Protein AF-A0A3S1BVW3-F1 (afdb_monomer)

Foldseek 3Di:
DDDDDDDDDDDDDPPDPPLPDDPDLDQDPDDDDDPCPVVPPDDDDPVCVVVVVVVVVVVCVVCVVVVLQVLLVSLLSSCVSNPVLVLVVPDPVCSVVSLVVCCVPQVPDPSSVVNSVVSVVCSVVVND

Radius of gyration: 23.51 Å; Cα contacts (8 Å, |Δi|>4): 58; chains: 1; bounding box: 46×28×93 Å

Secondary structure (DSSP, 8-state):
-------------------SS-S-SS-PPP------HHHHSSPPPGGGHHHHHHHHHHHHHHTHHHHHHHHHHHHHHHHHHTTTT-GGGS-HHHHHHHHHHHHHHH-SSHHHHHHHHHHHHHHHTT--

Sequence (128 aa):
RESRDRKKKAAGSQSSPARKGGSTRLPKFPVVNLETRDLATKQLFYSDVPALRHELKTKYSSSAKTKVAEDYERTQQDFYRMELDKLDQVHPINRKHMTSAYFAYLQNTPGSKKAINECVRGLRSGKA

pLDDT: mean 76.03, std 17.38, range [34.34, 93.5]

Mean predicted aligned error: 12.95 Å

Organism: Elysia chlorotica (NCBI:txid188477)

Solvent-accessible surface area (backbone atoms only — not comparable to full-atom values): 8091 Å² total; per-residue (Å²): 140,82,85,85,82,80,81,81,78,82,76,80,84,76,81,67,76,81,73,93,64,73,100,55,64,64,77,77,77,83,80,82,80,77,85,52,71,84,61,72,79,52,90,82,54,81,85,47,50,66,59,53,54,50,52,50,53,50,58,54,59,72,46,42,65,58,52,32,51,51,37,18,54,52,41,46,52,44,40,57,58,57,50,64,77,53,49,83,79,43,59,76,84,52,40,62,58,51,55,52,48,50,54,71,73,52,44,84,44,75,20,17,38,52,30,52,54,53,53,57,49,28,60,78,66,75,60,120

Structure (mmCIF, N/CA/C/O backbone):
data_AF-A0A3S1BVW3-F1
#
_entry.id   AF-A0A3S1BVW3-F1
#
loop_
_atom_site.group_PDB
_atom_site.id
_atom_site.type_symbol
_atom_site.label_atom_id
_atom_site.label_alt_id
_atom_site.label_comp_id
_atom_site.label_asym_id
_atom_site.label_entity_id
_atom_site.label_seq_id
_atom_site.pdbx_PDB_ins_code
_atom_site.Cartn_x
_atom_site.Cartn_y
_atom_site.Cartn_z
_atom_site.occupancy
_atom_site.B_iso_or_equiv
_atom_site.auth_seq_id
_atom_site.auth_comp_id
_atom_site.auth_asym_id
_atom_site.auth_atom_id
_atom_site.pdbx_PDB_model_num
ATOM 1 N N . ARG A 1 1 ? -18.264 3.018 -63.962 1.00 40.81 1 ARG A N 1
ATOM 2 C CA . ARG A 1 1 ? -16.899 3.394 -63.512 1.00 40.81 1 ARG A CA 1
ATOM 3 C C . ARG A 1 1 ? -17.105 4.473 -62.457 1.00 40.81 1 ARG A C 1
ATOM 5 O O . ARG A 1 1 ? -17.681 5.480 -62.812 1.00 40.81 1 ARG A O 1
ATOM 12 N N . GLU A 1 2 ? -16.830 4.333 -61.168 1.00 43.25 2 GLU A N 1
ATOM 13 C CA . GLU A 1 2 ? -15.905 3.472 -60.437 1.00 43.25 2 GLU A CA 1
ATOM 14 C C . GLU A 1 2 ? -16.317 3.556 -58.949 1.00 43.25 2 GLU A C 1
ATOM 16 O O . GLU A 1 2 ? -16.331 4.637 -58.362 1.00 43.25 2 GLU A O 1
ATOM 21 N N . SER A 1 3 ? -16.742 2.438 -58.362 1.00 41.38 3 SER A N 1
ATOM 22 C CA . SER A 1 3 ? -17.091 2.300 -56.945 1.00 41.38 3 SER A CA 1
ATOM 23 C C . SER A 1 3 ? -15.820 2.028 -56.142 1.00 41.38 3 SER A C 1
ATOM 25 O O . SER A 1 3 ? -15.175 1.002 -56.341 1.00 41.38 3 SER A O 1
ATOM 27 N N . ARG A 1 4 ? -15.428 2.939 -55.243 1.00 48.84 4 ARG A N 1
ATOM 28 C CA . ARG A 1 4 ? -14.253 2.745 -54.378 1.00 48.84 4 ARG A CA 1
ATOM 29 C C . ARG A 1 4 ? -14.609 1.890 -53.162 1.00 48.84 4 ARG A C 1
ATOM 31 O O . ARG A 1 4 ? -15.155 2.386 -52.178 1.00 48.84 4 ARG A O 1
ATOM 38 N N . ASP A 1 5 ? -14.238 0.618 -53.239 1.00 43.94 5 ASP A N 1
ATOM 39 C CA . ASP A 1 5 ? -14.201 -0.341 -52.138 1.00 43.94 5 ASP A CA 1
ATOM 40 C C . ASP A 1 5 ? -13.304 0.138 -50.983 1.00 43.94 5 ASP A C 1
ATOM 42 O O . ASP A 1 5 ? -12.080 0.233 -51.104 1.00 43.94 5 ASP A O 1
ATOM 46 N N . ARG A 1 6 ? -13.897 0.393 -49.810 1.00 48.53 6 ARG A N 1
ATOM 47 C CA . ARG A 1 6 ? -13.163 0.523 -48.541 1.00 48.53 6 ARG A CA 1
ATOM 48 C C . ARG A 1 6 ?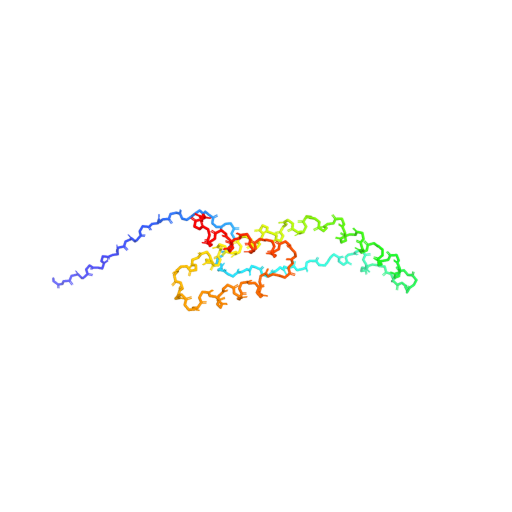 -13.129 -0.833 -47.839 1.00 48.53 6 ARG A C 1
ATOM 50 O O . ARG A 1 6 ? -14.031 -1.192 -47.086 1.00 48.53 6 ARG A O 1
ATOM 57 N N . LYS A 1 7 ? -12.043 -1.573 -48.057 1.00 40.28 7 LYS A N 1
ATOM 58 C CA . LYS A 1 7 ? -11.741 -2.848 -47.391 1.00 40.28 7 LYS A CA 1
ATOM 59 C C . LYS A 1 7 ? -11.442 -2.613 -45.899 1.00 40.28 7 LYS A C 1
ATOM 61 O O . LYS A 1 7 ? -10.324 -2.260 -45.530 1.00 40.28 7 LYS A O 1
ATOM 66 N N . LYS A 1 8 ? -12.442 -2.810 -45.028 1.00 39.94 8 LYS A N 1
ATOM 67 C CA . LYS A 1 8 ? -12.263 -2.917 -43.566 1.00 39.94 8 LYS A CA 1
ATOM 68 C C . LYS A 1 8 ? -11.440 -4.175 -43.258 1.00 39.94 8 LYS A C 1
ATOM 70 O O . LYS A 1 8 ? -11.961 -5.284 -43.325 1.00 39.94 8 LYS A O 1
ATOM 75 N N . LYS A 1 9 ? -10.158 -4.022 -42.913 1.00 39.47 9 LYS A N 1
ATOM 76 C CA . LYS A 1 9 ? -9.386 -5.096 -42.271 1.00 39.47 9 LYS A CA 1
ATOM 77 C C . LYS A 1 9 ? -9.817 -5.188 -40.806 1.00 39.47 9 LYS A C 1
ATOM 79 O O . LYS A 1 9 ? -9.510 -4.302 -40.015 1.00 39.47 9 LYS A O 1
ATOM 84 N N . ALA A 1 10 ? -10.547 -6.249 -40.472 1.00 37.69 10 ALA A N 1
ATOM 85 C CA . ALA A 1 10 ? -10.801 -6.660 -39.099 1.00 37.69 10 ALA A CA 1
ATOM 86 C C . ALA A 1 10 ? -9.477 -7.127 -38.473 1.00 37.69 10 ALA A C 1
ATOM 88 O O . ALA A 1 10 ? -8.903 -8.127 -38.901 1.00 37.69 10 ALA A O 1
ATOM 89 N N . ALA A 1 11 ? -8.962 -6.368 -37.505 1.00 37.34 11 ALA A N 1
ATOM 90 C CA . ALA A 1 11 ? -7.852 -6.799 -36.668 1.00 37.34 11 ALA A CA 1
ATOM 91 C C . ALA A 1 11 ? -8.393 -7.762 -35.602 1.00 37.34 11 ALA A C 1
ATOM 93 O O . ALA A 1 11 ? -9.373 -7.457 -34.923 1.00 37.34 11 ALA A O 1
ATOM 94 N N . GLY A 1 12 ? -7.775 -8.941 -35.526 1.00 34.34 12 GLY A N 1
ATOM 95 C CA . GLY A 1 12 ? -8.202 -10.065 -34.703 1.00 34.34 12 GLY A CA 1
ATOM 96 C C . GLY A 1 12 ? -8.341 -9.722 -33.222 1.00 34.34 12 GLY A C 1
ATOM 97 O O . GLY A 1 12 ? -7.475 -9.095 -32.613 1.00 34.34 12 GLY A O 1
ATOM 98 N N . SER A 1 13 ? -9.442 -10.187 -32.642 1.00 37.25 13 SER A N 1
ATOM 99 C CA . SER A 1 13 ? -9.694 -10.189 -31.210 1.00 3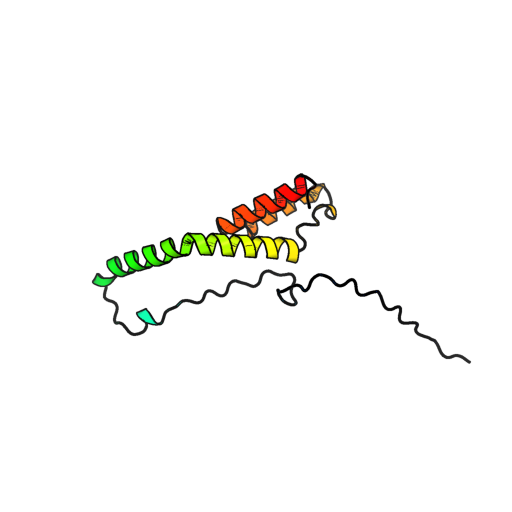7.25 13 SER A CA 1
ATOM 100 C C . SER A 1 13 ? -8.780 -11.209 -30.528 1.00 37.25 13 SER A C 1
ATOM 102 O O . SER A 1 13 ? -9.122 -12.386 -30.417 1.00 37.25 13 SER A O 1
ATOM 104 N N . GLN A 1 14 ? -7.619 -10.766 -30.046 1.00 44.75 14 GLN A N 1
ATOM 105 C CA . GLN A 1 14 ? -6.953 -11.482 -28.964 1.00 44.75 14 GLN A CA 1
ATOM 106 C C . GLN A 1 14 ? -7.787 -11.278 -27.698 1.00 44.75 14 GLN A C 1
ATOM 108 O O . GLN A 1 14 ? -7.856 -10.179 -27.144 1.00 44.75 14 GLN A O 1
ATOM 113 N N . SER A 1 15 ? -8.473 -12.338 -27.277 1.00 39.28 15 SER A N 1
ATOM 114 C CA . SER A 1 15 ? -9.221 -12.407 -26.028 1.00 39.28 15 SER A CA 1
ATOM 115 C C . SER A 1 15 ? -8.259 -12.233 -24.854 1.00 39.28 15 SER A C 1
ATOM 117 O O . SER A 1 15 ? -7.663 -13.189 -24.363 1.00 39.28 15 SER A O 1
ATOM 119 N N . SER A 1 16 ? -8.087 -10.986 -24.419 1.00 44.00 16 SER A N 1
ATOM 120 C CA . SER A 1 16 ? -7.463 -10.686 -23.134 1.00 44.00 16 SER A CA 1
ATOM 121 C C . SER A 1 16 ? -8.342 -11.281 -22.027 1.00 44.00 16 SER A C 1
ATOM 123 O O . SER A 1 16 ? -9.567 -11.147 -22.118 1.00 44.00 16 SER A O 1
ATOM 125 N N . PRO A 1 17 ? -7.765 -11.922 -20.994 1.00 45.75 17 PRO A N 1
ATOM 126 C CA . PRO A 1 17 ? -8.541 -12.479 -19.893 1.00 45.75 17 PRO A CA 1
ATOM 127 C C . PRO A 1 17 ? -9.437 -11.381 -19.322 1.00 45.75 17 PRO A C 1
ATOM 129 O O . PRO A 1 17 ? -8.979 -10.253 -19.122 1.00 45.75 17 PRO A O 1
ATOM 132 N N . ALA A 1 18 ? -10.722 -11.700 -19.148 1.00 48.09 18 ALA A N 1
ATOM 133 C CA . ALA A 1 18 ? -11.766 -10.770 -18.740 1.00 48.09 18 ALA A CA 1
ATOM 134 C C . ALA A 1 18 ? -11.288 -9.912 -17.559 1.00 48.09 18 ALA A C 1
ATOM 136 O O . ALA A 1 18 ? -11.203 -10.376 -16.420 1.00 48.09 18 ALA A O 1
ATOM 137 N N . ARG A 1 19 ? -10.922 -8.658 -17.850 1.00 56.31 19 ARG A N 1
ATOM 138 C CA . ARG A 1 19 ? -10.410 -7.710 -16.861 1.00 56.31 19 ARG A CA 1
ATOM 139 C C . ARG A 1 19 ? -11.571 -7.377 -15.927 1.00 56.31 19 ARG A C 1
ATOM 141 O O . ARG A 1 19 ? -12.408 -6.546 -16.264 1.00 56.31 19 ARG A O 1
ATOM 148 N N . LYS A 1 20 ? -11.640 -8.027 -14.761 1.00 55.44 20 LYS A N 1
ATOM 149 C CA . LYS A 1 20 ? -12.684 -7.845 -13.727 1.00 55.44 20 LYS A CA 1
ATOM 150 C C . LYS A 1 20 ? -12.714 -6.439 -13.085 1.00 55.44 20 LYS A C 1
ATOM 152 O O . LYS A 1 20 ? -13.275 -6.265 -12.011 1.00 55.44 20 LYS A O 1
ATOM 157 N N . GLY A 1 21 ? -12.146 -5.416 -13.721 1.00 51.75 21 GLY A N 1
ATOM 158 C CA . GLY A 1 21 ? -11.993 -4.087 -13.138 1.00 51.75 21 GLY A CA 1
ATOM 159 C C . GLY A 1 21 ? -12.010 -2.975 -14.176 1.00 51.75 21 GLY A C 1
ATOM 160 O O . GLY A 1 21 ? -10.951 -2.478 -14.533 1.00 51.75 21 GLY A O 1
ATOM 161 N N . GLY A 1 22 ? -13.216 -2.579 -14.599 1.00 50.44 22 GLY A N 1
ATOM 162 C CA . GLY A 1 22 ? -13.548 -1.255 -15.144 1.00 50.44 22 GLY A CA 1
ATOM 163 C C . GLY A 1 22 ? -12.873 -0.801 -16.450 1.00 50.44 22 GLY A C 1
ATOM 164 O O . GLY A 1 22 ? -11.788 -1.221 -16.829 1.00 50.44 22 GLY A O 1
ATOM 165 N N . SER A 1 23 ? -13.527 0.137 -17.138 1.00 52.66 23 SER A N 1
ATOM 166 C CA . SER A 1 23 ? -13.103 0.691 -18.437 1.00 52.66 23 SER A CA 1
ATOM 167 C C . SER A 1 23 ? -11.849 1.590 -18.384 1.00 52.66 23 SER A C 1
ATOM 169 O O . SER A 1 23 ? -11.397 2.060 -19.427 1.00 52.66 23 SER A O 1
ATOM 171 N N . THR A 1 24 ? -11.288 1.872 -17.204 1.00 59.41 24 THR A N 1
ATOM 172 C CA . THR A 1 24 ? -10.175 2.818 -17.023 1.00 59.41 24 THR A CA 1
ATOM 173 C C . THR A 1 24 ? -8.890 2.094 -16.615 1.00 59.41 24 THR A C 1
ATOM 175 O O . THR A 1 24 ? -8.911 1.173 -15.803 1.00 59.41 24 THR A O 1
ATOM 178 N N . ARG A 1 25 ? -7.738 2.527 -17.149 1.00 66.56 25 ARG A N 1
ATOM 179 C CA . ARG A 1 25 ? -6.405 2.052 -16.713 1.00 66.56 25 ARG A CA 1
ATOM 180 C C . ARG A 1 25 ? -6.053 2.485 -15.281 1.00 66.56 25 ARG A C 1
ATOM 182 O O . ARG A 1 25 ? -5.110 1.964 -14.705 1.00 66.56 25 ARG A O 1
ATOM 189 N N . LEU A 1 26 ? -6.791 3.442 -14.719 1.00 69.12 26 LEU A N 1
ATOM 190 C CA . LEU A 1 26 ? -6.484 4.084 -13.442 1.00 69.12 26 LEU A CA 1
ATOM 191 C C . LEU A 1 26 ? -7.035 3.296 -12.238 1.00 69.12 26 LEU A C 1
ATOM 193 O O . LEU A 1 26 ? -8.178 2.823 -12.322 1.00 69.12 26 LEU A O 1
ATOM 197 N N . PRO A 1 27 ? -6.292 3.195 -11.110 1.00 69.31 27 PRO A N 1
ATOM 198 C CA . PRO A 1 27 ? -6.791 2.709 -9.814 1.00 69.31 27 PRO A CA 1
ATOM 199 C C . PRO A 1 27 ? -8.138 3.349 -9.485 1.00 69.31 27 PRO A C 1
ATOM 201 O O . PRO A 1 27 ? -8.302 4.563 -9.611 1.00 69.31 27 PRO A O 1
ATOM 204 N N . LYS A 1 28 ? -9.132 2.537 -9.102 1.00 71.25 28 LYS A N 1
ATOM 205 C CA . LYS A 1 28 ? -10.380 3.101 -8.583 1.00 71.25 28 LYS A CA 1
ATOM 206 C C . LYS A 1 28 ? -10.038 3.742 -7.244 1.00 71.25 28 LYS A C 1
ATOM 208 O O . LYS A 1 28 ? -9.482 3.068 -6.379 1.00 71.25 28 LYS A O 1
ATOM 213 N N . PHE A 1 29 ? -10.357 5.024 -7.080 1.00 69.69 29 PHE A N 1
ATOM 214 C CA . PHE A 1 29 ? -10.149 5.679 -5.795 1.00 69.69 29 PHE A CA 1
ATOM 215 C C . PHE A 1 29 ? -10.916 4.915 -4.706 1.00 69.69 29 PHE A C 1
ATOM 217 O O . PHE A 1 29 ? -12.094 4.594 -4.913 1.00 69.69 29 PHE A O 1
ATOM 224 N N . PRO A 1 30 ? -10.263 4.574 -3.581 1.00 67.62 30 PRO A N 1
ATOM 225 C CA . PRO A 1 30 ? -10.923 3.868 -2.499 1.00 67.62 30 PRO A CA 1
ATOM 226 C C . PRO A 1 30 ? -12.019 4.769 -1.934 1.00 67.62 30 PRO A C 1
ATOM 228 O O . PRO A 1 30 ? -11.756 5.875 -1.464 1.00 67.62 30 PRO A O 1
ATOM 231 N N . VAL A 1 31 ? -13.262 4.299 -2.005 1.00 75.19 31 VAL A N 1
ATOM 232 C CA . VAL A 1 31 ? -14.387 4.987 -1.376 1.00 75.19 31 VAL A CA 1
ATOM 233 C C . VAL A 1 31 ? -14.351 4.626 0.101 1.00 75.19 31 VAL A C 1
ATOM 235 O O . VAL A 1 31 ? -14.561 3.470 0.468 1.00 75.19 31 VAL A O 1
ATOM 238 N N . VAL A 1 32 ? -14.029 5.602 0.947 1.00 70.38 32 VAL A N 1
ATOM 239 C CA . VAL A 1 32 ? -14.025 5.415 2.398 1.00 70.38 32 VAL A CA 1
ATOM 240 C C . VAL A 1 32 ? -15.466 5.498 2.886 1.00 70.38 32 VAL A C 1
ATOM 242 O O . VAL A 1 32 ? -16.022 6.584 3.030 1.00 70.38 32 VAL A O 1
ATOM 245 N N . ASN A 1 33 ? -16.074 4.341 3.134 1.00 70.31 33 ASN A N 1
ATOM 246 C CA . ASN A 1 33 ? -17.373 4.274 3.791 1.00 70.31 33 ASN A CA 1
ATOM 247 C C . ASN A 1 33 ? -17.161 4.411 5.300 1.00 70.31 33 ASN A C 1
ATOM 249 O O . ASN A 1 33 ? -16.645 3.503 5.951 1.00 70.31 33 ASN A O 1
ATOM 253 N N . LEU A 1 34 ? -17.531 5.566 5.846 1.00 68.25 34 LEU A N 1
ATOM 254 C CA . LEU A 1 34 ? -17.550 5.787 7.286 1.00 68.25 34 LEU A CA 1
ATOM 255 C C . LEU A 1 34 ? -18.880 5.265 7.831 1.00 68.25 34 LEU A C 1
ATOM 257 O O . LEU A 1 34 ? -19.939 5.816 7.531 1.00 68.25 34 LEU A O 1
ATOM 261 N N . GLU A 1 35 ? -18.837 4.209 8.638 1.00 68.25 35 GLU A N 1
ATOM 262 C CA . GLU A 1 35 ? -20.009 3.750 9.384 1.00 68.25 35 GLU A CA 1
ATOM 263 C C . GLU A 1 35 ? -20.278 4.716 10.544 1.00 68.25 35 GLU A C 1
ATOM 265 O O . GLU A 1 35 ? -19.849 4.517 11.675 1.00 68.25 35 GLU A O 1
ATOM 270 N N . THR A 1 36 ? -20.960 5.822 10.251 1.00 65.50 36 THR A N 1
ATOM 271 C CA . THR A 1 36 ? -21.308 6.852 11.244 1.00 65.50 36 THR A CA 1
ATOM 272 C C . THR A 1 36 ? -22.597 6.542 12.005 1.00 65.50 36 THR A C 1
ATOM 274 O O . THR A 1 36 ? -22.974 7.295 12.900 1.00 65.50 36 THR A O 1
ATOM 277 N N . ARG A 1 37 ? -23.283 5.437 11.677 1.00 66.31 37 ARG A N 1
ATOM 278 C CA . ARG A 1 37 ? -24.635 5.132 12.176 1.00 66.31 37 ARG A CA 1
ATOM 279 C C . ARG A 1 37 ? -24.707 4.998 13.695 1.00 66.31 37 ARG A C 1
ATOM 281 O O . ARG A 1 37 ? -25.635 5.533 14.293 1.00 66.31 37 ARG A O 1
ATOM 288 N N . ASP A 1 38 ? -23.713 4.367 14.313 1.00 64.31 38 ASP A N 1
ATOM 289 C CA . ASP A 1 38 ? -23.732 4.087 15.756 1.00 64.31 38 ASP A CA 1
ATOM 290 C C . ASP A 1 38 ? -23.477 5.332 16.620 1.00 64.31 38 ASP A C 1
ATOM 292 O O . ASP A 1 38 ? -23.866 5.373 17.789 1.00 64.31 38 ASP A O 1
ATOM 296 N N . LEU A 1 39 ? -22.822 6.348 16.046 1.00 64.88 39 LEU A N 1
ATOM 297 C CA . LEU A 1 39 ? -22.461 7.599 16.721 1.00 64.88 39 LEU A CA 1
ATOM 298 C C . LEU A 1 39 ? -23.410 8.750 16.381 1.00 64.88 39 LEU A C 1
ATOM 300 O O . LEU A 1 39 ? -23.452 9.734 17.110 1.00 64.88 39 LEU A O 1
ATOM 304 N N . ALA A 1 40 ? -24.182 8.634 15.298 1.00 66.3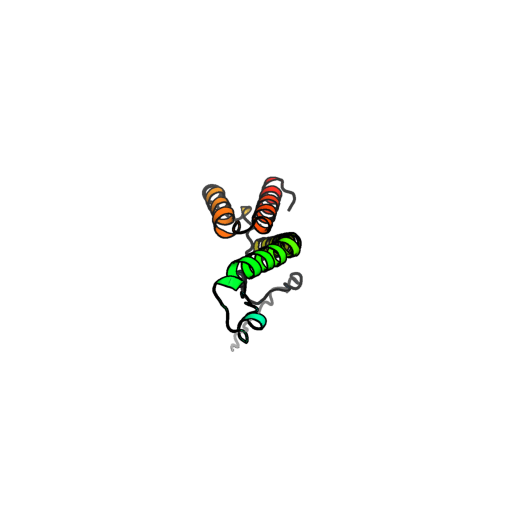1 40 ALA A N 1
ATOM 305 C CA . ALA A 1 40 ? -25.086 9.686 14.840 1.00 66.31 40 ALA A CA 1
ATOM 306 C C . ALA A 1 40 ? -26.300 9.896 15.762 1.00 66.31 40 ALA A C 1
ATOM 308 O O . ALA A 1 40 ? -26.888 10.973 15.762 1.00 66.31 40 ALA A O 1
ATOM 309 N N . THR A 1 41 ? -26.692 8.879 16.532 1.00 70.56 41 THR A N 1
ATOM 310 C CA . THR A 1 41 ? -27.903 8.898 17.372 1.00 70.56 41 THR A CA 1
ATOM 311 C C . THR A 1 41 ? -27.628 9.142 18.856 1.00 70.56 41 THR A C 1
ATOM 313 O O . THR A 1 41 ? -28.568 9.373 19.613 1.00 70.56 41 THR A O 1
ATOM 316 N N . LYS A 1 42 ? -26.363 9.107 19.294 1.00 73.25 42 LYS A N 1
ATOM 317 C CA . LYS A 1 42 ? -25.984 9.251 20.707 1.00 73.25 42 LYS A CA 1
ATOM 318 C C . LYS A 1 42 ? -25.427 10.645 20.982 1.00 73.25 42 LYS A C 1
ATOM 320 O O . LYS A 1 42 ? -24.570 11.126 20.248 1.00 73.25 42 LYS A O 1
ATOM 325 N N . GLN A 1 43 ? -25.867 11.273 22.074 1.00 80.19 43 GLN A N 1
ATOM 326 C CA . GLN A 1 43 ? -25.150 12.427 22.615 1.00 80.19 43 GLN A CA 1
ATOM 327 C C . GLN A 1 43 ? -23.818 11.940 23.187 1.00 80.19 43 GLN A C 1
ATOM 329 O O . GLN A 1 43 ? -23.798 11.105 24.087 1.00 80.19 43 GLN A O 1
ATOM 334 N N . LEU A 1 44 ? -22.716 12.422 22.614 1.00 81.19 44 LEU A N 1
ATOM 335 C CA . LEU A 1 44 ? -21.367 12.067 23.035 1.00 81.19 44 LEU A CA 1
ATOM 336 C C . LEU A 1 44 ? -20.885 13.054 24.094 1.00 81.19 44 LEU A C 1
ATOM 338 O O . LEU A 1 44 ? -20.786 14.252 23.823 1.00 81.19 44 LEU A O 1
ATOM 342 N N . PHE A 1 45 ? -20.539 12.545 25.274 1.00 88.44 45 PHE A N 1
ATOM 343 C CA . PHE A 1 45 ? -19.896 13.337 26.315 1.00 88.44 45 PHE A CA 1
ATOM 344 C C . PHE A 1 45 ? -18.383 13.126 26.287 1.00 88.44 45 PHE A C 1
ATOM 346 O O . PHE A 1 45 ? -17.870 12.101 25.833 1.00 88.44 45 PHE A O 1
ATOM 353 N N . TYR A 1 46 ? -17.630 14.099 26.804 1.00 89.12 46 TYR A N 1
ATOM 354 C CA . TYR A 1 46 ? -16.168 13.999 26.836 1.00 89.12 46 TYR A CA 1
ATOM 355 C C . TYR A 1 46 ? -15.674 12.809 27.683 1.00 89.12 46 TYR A C 1
ATOM 357 O O . TYR A 1 46 ? -14.616 12.244 27.405 1.00 89.12 46 TYR A O 1
ATOM 365 N N . SER A 1 47 ? -16.468 12.374 28.668 1.00 90.75 47 SER A N 1
ATOM 366 C CA . SER A 1 47 ? -16.229 11.170 29.473 1.00 90.75 47 SER A CA 1
ATOM 367 C C . SER A 1 47 ? -16.163 9.880 28.654 1.00 90.75 47 SER A C 1
ATOM 369 O O . SER A 1 47 ? -15.499 8.937 29.074 1.00 90.75 47 SER A O 1
ATOM 371 N N . ASP A 1 48 ? -16.800 9.837 27.481 1.00 85.69 48 ASP A N 1
ATOM 372 C CA . ASP A 1 48 ? -16.914 8.628 26.656 1.00 85.69 48 ASP A CA 1
ATOM 373 C C . ASP A 1 4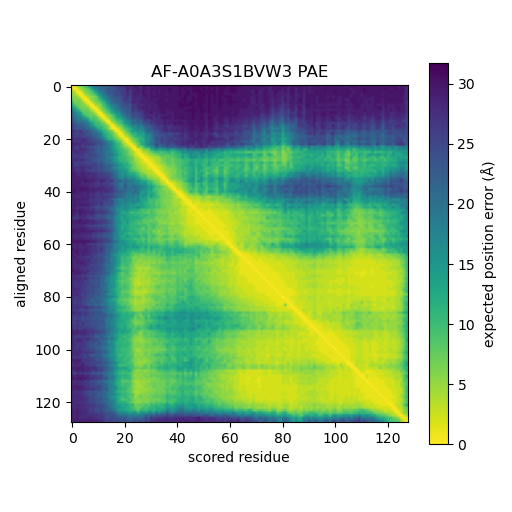8 ? -15.721 8.462 25.700 1.00 85.69 48 ASP A C 1
ATOM 375 O O . ASP A 1 48 ? -15.504 7.397 25.114 1.00 85.69 48 ASP A O 1
ATOM 379 N N . VAL A 1 49 ? -14.896 9.506 25.560 1.00 89.12 49 VAL A N 1
ATOM 380 C CA . VAL A 1 49 ? -13.734 9.538 24.662 1.00 89.12 49 VAL A CA 1
ATOM 381 C C . VAL A 1 49 ? -12.743 8.388 24.920 1.00 89.12 49 VAL A C 1
ATOM 383 O O . VAL A 1 49 ? -12.278 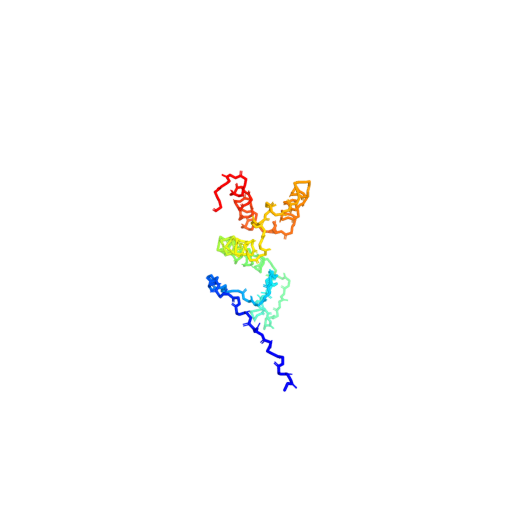7.795 23.941 1.00 89.12 49 VAL A O 1
ATOM 386 N N . PRO A 1 50 ? -12.390 8.016 26.169 1.00 91.88 50 PRO A N 1
ATOM 387 C CA . PRO A 1 50 ? -11.498 6.883 26.422 1.00 91.88 50 PRO A CA 1
ATOM 388 C C . PRO A 1 50 ? -12.068 5.546 25.928 1.00 91.88 50 PRO A C 1
ATOM 390 O O . PRO A 1 50 ? -11.342 4.768 25.304 1.00 91.88 50 PRO A O 1
ATOM 393 N N . ALA A 1 51 ? -13.365 5.302 26.145 1.00 87.12 51 ALA A N 1
ATOM 394 C CA . ALA A 1 51 ? -14.042 4.088 25.692 1.00 87.12 51 ALA A CA 1
ATOM 395 C C . ALA A 1 51 ? -14.082 4.017 24.157 1.00 87.12 51 ALA A C 1
ATOM 397 O O . ALA A 1 51 ? -13.699 3.003 23.572 1.00 87.12 51 ALA A O 1
ATOM 398 N N . LEU A 1 52 ? -14.415 5.134 23.504 1.00 85.75 52 LEU A N 1
ATOM 399 C CA . LEU A 1 52 ? -14.370 5.287 22.047 1.00 85.75 52 LEU A CA 1
ATOM 400 C C . LEU A 1 52 ? -12.983 4.999 21.466 1.00 85.75 52 LEU A C 1
ATOM 402 O O . LEU A 1 52 ? -12.861 4.277 20.478 1.00 85.75 52 LEU A O 1
ATOM 406 N N . ARG A 1 53 ? -11.918 5.526 22.085 1.00 87.69 53 ARG A N 1
ATOM 407 C CA . ARG A 1 53 ? -10.534 5.255 21.656 1.00 87.69 53 ARG A CA 1
ATOM 408 C C . ARG A 1 53 ? -10.197 3.770 21.751 1.00 87.69 53 ARG A C 1
ATOM 410 O O . ARG A 1 53 ? -9.535 3.244 20.856 1.00 87.69 53 ARG A O 1
ATOM 417 N N . HIS A 1 54 ? -10.643 3.101 22.813 1.00 88.75 54 HIS A N 1
ATOM 418 C CA . HIS A 1 54 ? -10.421 1.671 22.996 1.00 88.75 54 HIS A CA 1
ATOM 419 C C . HIS A 1 54 ? -11.174 0.844 21.946 1.00 88.75 54 HIS A C 1
ATOM 421 O O . HIS A 1 54 ? -10.596 -0.048 21.324 1.00 88.75 54 HIS A O 1
ATOM 427 N N . GLU A 1 55 ? -12.443 1.165 21.697 1.00 85.69 55 GLU A N 1
ATOM 428 C CA . GLU A 1 55 ? -13.258 0.496 20.683 1.00 85.69 55 GLU A CA 1
ATOM 429 C C . GLU A 1 55 ? -12.673 0.675 19.277 1.00 85.69 55 GLU A C 1
ATOM 431 O O . GLU A 1 55 ? -12.492 -0.311 18.559 1.00 85.69 55 GLU A O 1
ATOM 436 N N . LEU A 1 56 ? -12.286 1.906 18.909 1.00 84.62 56 LEU A N 1
ATOM 437 C CA . LEU A 1 56 ? -11.585 2.177 17.654 1.00 84.62 56 LEU A CA 1
ATOM 438 C C . 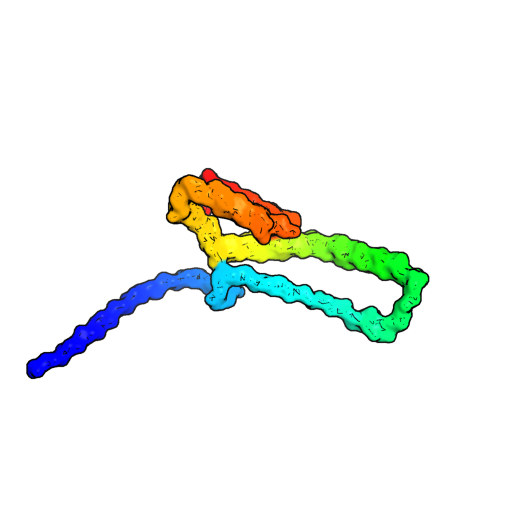LEU A 1 56 ? -10.334 1.307 17.549 1.00 84.62 56 LEU A C 1
ATOM 440 O O . LEU A 1 56 ? -10.168 0.578 16.573 1.00 84.62 56 LEU A O 1
ATOM 444 N N . LYS A 1 57 ? -9.467 1.330 18.564 1.00 86.75 57 LYS A N 1
ATOM 445 C CA . LYS A 1 57 ? -8.224 0.554 18.548 1.00 86.75 57 LYS A CA 1
ATOM 446 C C . LYS A 1 57 ? -8.487 -0.934 18.292 1.00 86.75 57 LYS A C 1
ATOM 448 O O . LYS A 1 57 ? -7.783 -1.529 17.480 1.00 86.75 57 LYS A O 1
ATOM 453 N N . THR A 1 58 ? -9.511 -1.508 18.919 1.00 85.19 58 THR A N 1
ATOM 454 C CA . THR A 1 58 ? -9.903 -2.918 18.751 1.00 85.19 58 THR A CA 1
ATOM 455 C C . THR A 1 58 ? -10.483 -3.214 17.363 1.00 85.19 58 THR A C 1
ATOM 457 O O . THR A 1 58 ? -10.114 -4.208 16.733 1.00 85.19 58 THR A O 1
ATOM 460 N N . LYS A 1 59 ? -11.351 -2.344 16.829 1.00 81.81 59 LYS A N 1
ATOM 461 C CA . LYS A 1 59 ? -11.898 -2.481 15.464 1.00 81.81 59 LYS A CA 1
ATOM 462 C C . LYS A 1 59 ? -10.794 -2.403 14.399 1.00 81.81 59 LYS A C 1
ATOM 464 O O . LYS A 1 59 ? -10.775 -3.182 13.443 1.00 81.81 59 LYS A O 1
ATOM 469 N N . TYR A 1 60 ? -9.836 -1.493 14.573 1.00 77.50 60 TYR A N 1
ATOM 470 C CA . TYR A 1 60 ? -8.709 -1.345 13.652 1.00 77.50 60 TYR A CA 1
ATOM 471 C C . TYR A 1 60 ? -7.687 -2.481 13.777 1.00 77.50 60 TYR A C 1
ATOM 473 O O . TYR A 1 60 ? -7.153 -2.909 12.758 1.00 77.50 60 TYR A O 1
ATOM 481 N N . SER A 1 61 ? -7.428 -3.004 14.979 1.00 82.31 61 SER A N 1
ATOM 482 C CA . SER A 1 61 ? -6.466 -4.097 15.173 1.00 82.31 61 SER A CA 1
ATOM 483 C C . SER A 1 61 ? -6.990 -5.451 14.682 1.00 82.31 61 SER A C 1
ATOM 485 O O . SER A 1 61 ? -6.241 -6.199 14.055 1.00 82.31 61 SER A O 1
ATOM 487 N N . SER A 1 62 ? -8.272 -5.752 14.904 1.00 80.94 62 SER A N 1
ATOM 488 C CA . SER A 1 62 ? -8.909 -7.003 14.457 1.00 80.94 62 SER A CA 1
ATOM 489 C C . SER A 1 62 ? -8.965 -7.123 12.929 1.00 80.94 62 SER A C 1
ATOM 491 O O . SER A 1 62 ? -8.618 -8.166 12.379 1.00 80.94 62 SER A O 1
ATOM 493 N N . SER A 1 63 ? -9.311 -6.035 12.234 1.00 79.75 63 SER A N 1
ATOM 494 C CA . SER A 1 63 ? -9.354 -5.974 10.763 1.00 79.75 63 SER A CA 1
ATOM 495 C C . SER A 1 63 ? -7.999 -5.687 10.101 1.00 79.75 63 SER A C 1
ATOM 497 O O . SER A 1 63 ? -7.906 -5.629 8.876 1.00 79.75 63 SER A O 1
ATOM 499 N N . ALA A 1 64 ? -6.921 -5.508 10.874 1.00 81.00 64 ALA A N 1
ATOM 500 C CA . ALA A 1 64 ? -5.628 -5.104 10.323 1.00 81.00 64 ALA A CA 1
ATOM 501 C C . ALA A 1 64 ? -5.067 -6.134 9.332 1.00 81.00 64 ALA A C 1
ATOM 503 O O . ALA A 1 64 ? -4.593 -5.769 8.260 1.00 81.00 64 ALA A O 1
ATOM 504 N N . LYS A 1 65 ? -5.134 -7.430 9.665 1.00 86.31 65 LYS A N 1
ATOM 505 C CA . LYS A 1 65 ? -4.568 -8.493 8.816 1.00 86.31 65 LYS A CA 1
ATOM 506 C C . LYS A 1 65 ? -5.321 -8.643 7.494 1.00 86.31 65 LYS A C 1
ATOM 508 O O . LYS A 1 65 ? -4.683 -8.802 6.458 1.00 86.31 65 LYS A O 1
ATOM 513 N N . THR A 1 66 ? -6.651 -8.571 7.528 1.00 88.00 66 THR A N 1
ATOM 514 C CA . THR A 1 66 ? -7.486 -8.689 6.325 1.00 88.00 66 THR A CA 1
ATOM 515 C C . THR A 1 66 ? -7.273 -7.497 5.403 1.00 88.00 66 THR A C 1
ATOM 517 O O . THR A 1 66 ? -6.980 -7.695 4.231 1.00 88.00 66 THR A O 1
ATOM 520 N N . LYS A 1 67 ? -7.256 -6.271 5.944 1.00 86.38 67 LYS A N 1
ATOM 521 C CA . LYS A 1 67 ? -6.955 -5.056 5.167 1.00 86.38 67 LYS A CA 1
ATOM 522 C C . LYS A 1 67 ? -5.586 -5.107 4.497 1.00 86.38 67 LYS A C 1
ATOM 524 O O . LYS A 1 67 ? -5.447 -4.700 3.352 1.00 86.38 67 LYS A O 1
ATOM 529 N N . VAL A 1 68 ? -4.573 -5.638 5.185 1.00 89.81 68 VAL A N 1
ATOM 530 C CA . VAL A 1 68 ? -3.234 -5.814 4.599 1.00 89.81 68 VAL A CA 1
ATOM 531 C C . VAL A 1 68 ? -3.258 -6.784 3.415 1.00 89.81 68 VAL A C 1
ATOM 533 O O . VAL A 1 68 ? -2.580 -6.526 2.422 1.00 89.81 68 VAL A O 1
ATOM 536 N N . ALA A 1 69 ? -4.026 -7.874 3.499 1.00 91.06 69 ALA A N 1
ATOM 537 C CA . ALA A 1 69 ? -4.184 -8.823 2.398 1.00 91.06 69 ALA A CA 1
ATOM 538 C C . ALA A 1 69 ? -4.976 -8.218 1.224 1.00 91.06 69 ALA A C 1
ATOM 540 O O . ALA A 1 69 ? -4.542 -8.313 0.080 1.00 91.06 69 ALA A O 1
ATOM 541 N N . GLU A 1 70 ? -6.074 -7.517 1.505 1.00 90.00 70 GLU A N 1
ATOM 542 C CA . GLU A 1 70 ? -6.878 -6.818 0.495 1.00 90.00 70 GLU A CA 1
ATOM 543 C C . GLU A 1 70 ? -6.066 -5.744 -0.240 1.00 90.00 70 GLU A C 1
ATOM 545 O O . GLU A 1 70 ? -6.103 -5.649 -1.467 1.00 90.00 70 GLU A O 1
ATOM 550 N N . ASP A 1 71 ? -5.294 -4.944 0.498 1.00 89.44 71 ASP A N 1
ATOM 551 C CA . ASP A 1 71 ? -4.400 -3.940 -0.076 1.00 89.44 71 ASP A CA 1
ATOM 552 C C . ASP A 1 71 ? -3.312 -4.577 -0.944 1.00 89.44 71 ASP A C 1
ATOM 554 O O . ASP A 1 71 ? -2.975 -4.036 -1.998 1.00 89.44 71 ASP A O 1
ATOM 558 N N . TYR A 1 72 ? -2.771 -5.721 -0.516 1.00 92.88 72 TYR A N 1
ATOM 559 C CA . TYR A 1 72 ? -1.790 -6.477 -1.286 1.00 92.88 72 TYR A CA 1
ATOM 560 C C . TYR A 1 72 ? -2.375 -6.929 -2.632 1.00 92.88 72 TYR A C 1
ATOM 562 O O . TYR A 1 72 ? -1.808 -6.616 -3.682 1.00 92.88 72 TYR A O 1
ATOM 570 N N . GLU A 1 73 ? -3.531 -7.598 -2.619 1.00 91.50 73 GLU A N 1
ATOM 571 C CA . GLU A 1 73 ? -4.185 -8.094 -3.835 1.00 91.50 73 GLU A CA 1
ATOM 572 C C . GLU A 1 73 ? -4.601 -6.952 -4.765 1.00 91.50 73 GLU A C 1
ATOM 574 O O . GLU A 1 73 ? -4.346 -7.001 -5.971 1.00 91.50 73 GLU A O 1
ATOM 579 N N . ARG A 1 74 ? -5.187 -5.884 -4.209 1.00 88.25 74 ARG A N 1
ATOM 580 C CA . ARG A 1 74 ? -5.593 -4.700 -4.973 1.00 88.25 74 ARG A CA 1
ATOM 581 C C . ARG A 1 74 ? -4.399 -4.065 -5.675 1.00 88.25 74 ARG A C 1
ATOM 583 O O . ARG A 1 74 ? -4.461 -3.793 -6.871 1.00 88.25 74 ARG A O 1
ATOM 590 N N . THR A 1 75 ? -3.299 -3.853 -4.955 1.00 90.06 75 THR A N 1
ATOM 591 C CA . THR A 1 75 ? -2.097 -3.242 -5.527 1.00 90.06 75 THR A CA 1
ATOM 592 C C . THR A 1 75 ? -1.439 -4.132 -6.575 1.00 90.06 75 THR A C 1
ATOM 594 O O . THR A 1 75 ? -0.971 -3.614 -7.587 1.00 90.06 75 THR A O 1
ATOM 597 N N . GLN A 1 76 ? -1.446 -5.453 -6.390 1.00 90.69 76 GLN A N 1
ATOM 598 C CA . GLN A 1 76 ? -0.966 -6.385 -7.407 1.00 90.69 76 GLN A CA 1
ATOM 599 C C . GLN A 1 76 ? -1.809 -6.286 -8.687 1.00 90.69 76 GLN A C 1
ATOM 601 O O . GLN A 1 76 ? -1.265 -6.162 -9.781 1.00 90.69 76 GLN A O 1
ATOM 606 N N . GLN A 1 77 ? -3.137 -6.272 -8.568 1.00 88.56 77 GLN A N 1
ATOM 607 C CA . GLN A 1 77 ? -4.030 -6.111 -9.719 1.00 88.56 77 GLN A CA 1
ATOM 608 C C . GLN A 1 77 ? -3.828 -4.764 -10.422 1.00 88.56 77 GLN A C 1
ATOM 610 O O . GLN A 1 77 ? -3.749 -4.714 -11.650 1.00 88.56 77 GLN A O 1
ATOM 615 N N . ASP A 1 78 ? -3.711 -3.675 -9.659 1.00 87.06 78 ASP A N 1
ATOM 616 C CA . ASP A 1 78 ? -3.478 -2.337 -10.202 1.00 87.06 78 ASP A CA 1
ATOM 617 C C . ASP A 1 78 ? -2.131 -2.234 -10.930 1.00 87.06 78 ASP A C 1
ATOM 619 O O . ASP A 1 78 ? -2.060 -1.595 -11.980 1.00 87.06 78 ASP A O 1
ATOM 623 N N . PHE A 1 79 ? -1.090 -2.909 -10.432 1.00 88.56 79 PHE A N 1
ATOM 624 C CA . PHE A 1 79 ? 0.226 -2.957 -11.068 1.00 88.56 79 PHE A CA 1
ATOM 625 C C . PHE A 1 79 ? 0.147 -3.468 -12.515 1.00 88.56 79 PHE A C 1
ATOM 627 O O . PHE A 1 79 ? 0.608 -2.794 -13.439 1.00 88.56 79 PHE A O 1
ATOM 634 N N . TYR A 1 80 ? -0.510 -4.610 -12.730 1.00 87.94 80 TYR A N 1
ATOM 635 C CA . TYR A 1 80 ? -0.691 -5.175 -14.072 1.00 87.94 80 TYR A CA 1
ATOM 636 C C . TYR A 1 80 ? -1.732 -4.415 -14.896 1.00 87.94 80 TYR A C 1
ATOM 638 O O . TYR A 1 80 ? -1.594 -4.273 -16.110 1.00 87.94 80 TYR A O 1
ATOM 646 N N . ARG A 1 81 ? -2.781 -3.875 -14.263 1.00 85.94 81 ARG A N 1
ATOM 647 C CA . ARG A 1 81 ? -3.818 -3.110 -14.972 1.00 85.94 81 ARG A CA 1
ATOM 648 C C . ARG A 1 81 ? -3.285 -1.807 -15.566 1.00 85.94 81 ARG A C 1
ATOM 650 O O . ARG A 1 81 ? -3.712 -1.419 -16.656 1.00 85.94 81 ARG A O 1
ATOM 657 N N . MET A 1 82 ? -2.354 -1.159 -14.871 1.00 85.12 82 MET A N 1
ATOM 658 C CA . MET A 1 82 ? -1.630 0.021 -15.352 1.00 85.12 82 MET A CA 1
ATOM 659 C C . MET A 1 82 ? -0.488 -0.323 -16.318 1.00 85.12 82 MET A C 1
ATOM 661 O O . MET A 1 82 ? 0.132 0.590 -16.858 1.00 85.12 82 MET A O 1
ATOM 665 N N . GLU A 1 83 ? -0.243 -1.611 -16.570 1.00 86.88 83 GLU A N 1
ATOM 666 C CA . GLU A 1 83 ? 0.827 -2.112 -17.437 1.00 86.88 83 GLU A CA 1
ATOM 667 C C . GLU A 1 83 ? 2.235 -1.720 -16.945 1.00 86.88 83 GLU A C 1
ATOM 669 O O . GLU A 1 83 ? 3.137 -1.454 -17.741 1.00 86.88 83 GLU A O 1
ATOM 674 N N . LEU A 1 84 ? 2.427 -1.659 -15.618 1.00 86.12 84 LEU A N 1
ATOM 675 C CA . LEU A 1 84 ? 3.718 -1.321 -14.996 1.00 86.12 84 LEU A CA 1
ATOM 676 C C . LEU A 1 84 ? 4.748 -2.455 -15.105 1.00 86.12 84 LEU A C 1
ATOM 678 O O . LEU A 1 84 ? 5.939 -2.249 -14.869 1.00 86.12 84 LEU A O 1
ATOM 682 N N . ASP A 1 85 ? 4.289 -3.645 -15.484 1.00 87.62 85 ASP A N 1
ATOM 683 C CA . ASP A 1 85 ? 5.096 -4.808 -15.831 1.00 87.62 85 ASP A CA 1
ATOM 684 C C . ASP A 1 85 ? 5.917 -4.592 -17.111 1.00 87.62 85 ASP A C 1
ATOM 686 O O . ASP A 1 85 ? 7.013 -5.130 -17.249 1.00 87.62 85 ASP A O 1
ATOM 690 N N . LYS A 1 86 ? 5.456 -3.725 -18.019 1.00 86.25 86 LYS A N 1
ATOM 691 C CA . LYS A 1 86 ? 6.101 -3.459 -19.315 1.00 86.25 86 LYS A CA 1
ATOM 692 C C . LYS A 1 86 ? 7.269 -2.473 -19.225 1.00 86.25 86 LYS A C 1
ATOM 694 O O . LYS A 1 86 ? 7.505 -1.686 -20.143 1.00 86.25 86 LYS A O 1
ATOM 699 N N . LEU A 1 87 ? 8.030 -2.517 -18.133 1.00 83.75 87 LEU A N 1
ATOM 700 C CA . LEU A 1 87 ? 9.158 -1.613 -17.898 1.00 83.75 87 LEU A CA 1
ATOM 701 C C . LEU A 1 87 ? 10.262 -1.762 -18.960 1.00 83.75 87 LEU A C 1
ATOM 703 O O . LEU A 1 87 ? 11.014 -0.822 -19.211 1.00 83.75 87 LEU A O 1
ATOM 707 N N . ASP A 1 88 ? 10.325 -2.911 -19.635 1.00 84.12 88 ASP A N 1
ATOM 708 C CA . ASP A 1 88 ? 11.265 -3.147 -20.730 1.00 84.12 88 ASP A CA 1
ATOM 709 C C . ASP A 1 88 ? 11.009 -2.288 -21.970 1.00 84.12 88 ASP A C 1
ATOM 711 O O . ASP A 1 88 ? 11.946 -1.979 -22.707 1.00 84.12 88 ASP A O 1
ATOM 715 N N . GLN A 1 89 ? 9.772 -1.828 -22.163 1.00 86.62 89 GLN A N 1
ATOM 716 C CA . GLN A 1 89 ? 9.411 -0.917 -23.253 1.00 86.62 89 GLN A CA 1
ATOM 717 C C . GLN A 1 89 ? 9.884 0.518 -22.982 1.00 86.62 89 GLN A C 1
ATOM 719 O O . GLN A 1 89 ? 9.931 1.345 -23.891 1.00 86.62 89 GLN A O 1
ATOM 724 N N . VAL A 1 90 ? 10.250 0.826 -21.734 1.00 84.94 90 VAL A N 1
ATOM 725 C CA . VAL A 1 90 ? 10.768 2.133 -21.335 1.00 84.94 90 VAL A CA 1
ATOM 726 C C . VAL A 1 90 ? 12.272 2.195 -21.601 1.00 84.94 90 VAL A C 1
ATOM 728 O O . VAL A 1 90 ? 13.018 1.249 -21.322 1.00 84.94 90 VAL A O 1
ATOM 731 N N . HIS A 1 91 ? 12.734 3.347 -22.095 1.00 89.06 91 HIS A N 1
ATOM 732 C CA . HIS A 1 91 ? 14.154 3.609 -22.318 1.00 89.06 91 HIS A CA 1
ATOM 733 C C . HIS A 1 91 ? 14.977 3.326 -21.042 1.00 89.06 91 HIS A C 1
ATOM 735 O O . HIS A 1 91 ? 14.584 3.801 -19.971 1.00 89.06 91 HIS A O 1
ATOM 741 N N . PRO A 1 92 ? 16.119 2.612 -21.116 1.00 87.38 92 PRO A N 1
ATOM 742 C CA . PRO A 1 92 ? 16.885 2.169 -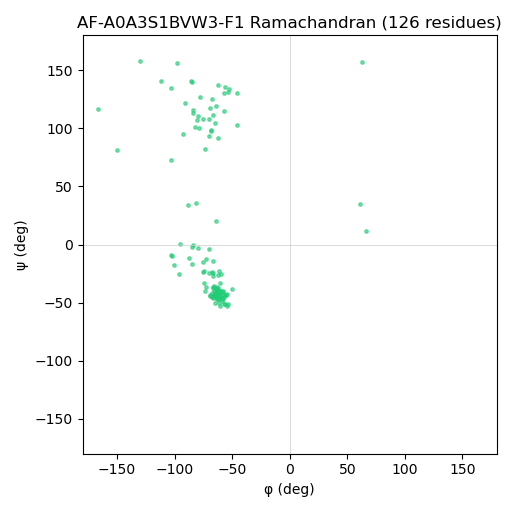19.944 1.00 87.38 92 PRO A CA 1
ATOM 743 C C . PRO A 1 92 ? 17.189 3.264 -18.913 1.00 87.38 92 PRO A C 1
ATOM 745 O O . PRO A 1 92 ? 17.069 3.023 -17.713 1.00 87.38 92 PRO A O 1
ATOM 748 N N . ILE A 1 93 ? 17.494 4.482 -19.376 1.00 90.62 93 ILE A N 1
ATOM 749 C CA . ILE A 1 93 ? 17.749 5.660 -18.522 1.00 90.62 93 ILE A CA 1
ATOM 750 C C . ILE A 1 93 ? 16.548 5.969 -17.614 1.00 90.62 93 ILE A C 1
ATOM 752 O O . ILE A 1 93 ? 16.704 6.247 -16.427 1.00 90.62 93 ILE A O 1
ATOM 756 N N . ASN A 1 94 ? 15.333 5.857 -18.149 1.00 88.75 94 ASN A N 1
ATOM 757 C CA . ASN A 1 94 ? 14.113 6.257 -17.454 1.00 88.75 94 ASN A CA 1
ATOM 758 C C . ASN A 1 94 ? 13.569 5.158 -16.536 1.00 88.75 94 ASN A C 1
ATOM 760 O O . ASN A 1 94 ? 12.781 5.454 -15.637 1.00 88.75 94 ASN A O 1
ATOM 764 N N . ARG A 1 95 ? 14.001 3.900 -16.707 1.00 88.88 95 ARG A N 1
ATOM 765 C CA . ARG A 1 95 ? 13.495 2.757 -15.927 1.00 88.88 95 ARG A CA 1
ATOM 766 C C . ARG A 1 95 ? 13.646 2.975 -14.424 1.00 88.88 95 ARG A C 1
ATOM 768 O O . ARG A 1 95 ? 12.700 2.741 -13.680 1.00 88.88 95 ARG A O 1
ATOM 775 N N . LYS A 1 96 ? 14.797 3.498 -13.983 1.00 89.81 96 LYS A N 1
ATOM 776 C CA . LYS A 1 96 ? 15.053 3.789 -12.562 1.00 89.81 96 LYS A CA 1
ATOM 777 C C . LYS A 1 96 ? 14.064 4.818 -12.008 1.00 89.81 96 LYS A C 1
ATOM 779 O O . LYS A 1 96 ? 13.510 4.604 -10.935 1.00 89.81 96 LYS A O 1
ATOM 784 N N . HIS A 1 97 ? 13.808 5.891 -12.755 1.00 90.88 97 HIS A N 1
ATOM 785 C CA . HIS A 1 97 ? 12.863 6.937 -12.360 1.00 90.88 97 HIS A CA 1
ATOM 786 C C . HIS A 1 97 ? 11.423 6.415 -12.302 1.00 90.88 97 HIS A C 1
ATOM 788 O O . HIS A 1 97 ? 10.702 6.710 -11.351 1.00 90.88 97 HIS A O 1
ATOM 794 N N . MET A 1 98 ? 11.034 5.567 -13.257 1.00 88.38 98 MET A N 1
ATOM 795 C CA . MET A 1 98 ? 9.721 4.916 -13.260 1.00 88.38 98 MET A CA 1
ATOM 796 C C . MET A 1 98 ? 9.545 3.987 -12.057 1.00 88.38 98 MET A C 1
ATOM 798 O O . MET A 1 98 ? 8.541 4.074 -11.356 1.00 88.38 98 MET A O 1
ATOM 802 N N . THR A 1 99 ? 10.544 3.156 -11.746 1.00 88.81 99 THR A N 1
ATOM 803 C CA . THR A 1 99 ? 10.508 2.300 -10.553 1.00 88.81 99 THR A CA 1
ATOM 804 C C . THR A 1 99 ? 10.415 3.122 -9.263 1.00 88.81 99 THR A C 1
ATOM 806 O O . THR A 1 99 ? 9.633 2.782 -8.377 1.00 88.81 99 THR A O 1
ATOM 809 N N . SER A 1 100 ? 11.153 4.232 -9.156 1.00 89.62 100 SER A N 1
ATOM 810 C CA . SER A 1 100 ? 11.032 5.153 -8.019 1.00 89.62 100 SER A CA 1
ATOM 811 C C . SER A 1 100 ? 9.623 5.738 -7.890 1.00 89.62 100 SER A C 1
ATOM 813 O O . SER A 1 100 ? 9.101 5.810 -6.780 1.00 89.62 100 SER A O 1
ATOM 815 N N . ALA A 1 101 ? 8.977 6.095 -9.003 1.00 89.19 101 ALA A N 1
ATOM 816 C CA . ALA A 1 101 ? 7.600 6.581 -8.991 1.00 89.19 101 ALA A CA 1
ATOM 817 C C . ALA A 1 101 ? 6.610 5.505 -8.510 1.00 89.19 101 ALA A C 1
ATOM 819 O O . ALA A 1 101 ? 5.704 5.814 -7.736 1.00 89.19 101 ALA A O 1
ATOM 820 N N . TYR A 1 102 ? 6.804 4.236 -8.893 1.00 88.06 102 TYR A N 1
ATOM 821 C CA . TYR A 1 102 ? 5.958 3.135 -8.413 1.00 88.06 102 TYR A CA 1
ATOM 822 C C . TYR A 1 102 ? 6.006 3.026 -6.890 1.00 88.06 102 TYR A C 1
ATOM 824 O O . TYR A 1 102 ? 4.963 2.948 -6.243 1.00 88.06 102 TYR A O 1
ATOM 832 N N . PHE A 1 103 ? 7.206 3.093 -6.310 1.00 89.38 103 PHE A N 1
ATOM 833 C CA . PHE A 1 103 ? 7.364 3.086 -4.859 1.00 89.38 103 PHE A CA 1
ATOM 834 C C . PHE A 1 103 ? 6.785 4.339 -4.196 1.00 89.38 103 PHE A C 1
ATOM 836 O O . PHE A 1 103 ? 6.180 4.227 -3.138 1.00 89.38 103 PHE A O 1
ATOM 843 N N . ALA A 1 104 ? 6.913 5.519 -4.801 1.00 88.38 104 ALA A N 1
ATOM 844 C CA . ALA A 1 104 ? 6.382 6.745 -4.210 1.00 88.38 104 ALA A CA 1
ATOM 845 C C . ALA A 1 104 ? 4.845 6.747 -4.121 1.00 88.38 104 ALA A C 1
ATOM 847 O O . ALA A 1 104 ? 4.296 7.127 -3.092 1.00 88.38 104 ALA A O 1
ATOM 848 N N . TYR A 1 105 ? 4.149 6.310 -5.176 1.00 84.94 105 TYR A N 1
ATOM 849 C CA . TYR A 1 105 ? 2.691 6.463 -5.266 1.00 84.94 105 TYR A CA 1
ATOM 850 C C . TYR A 1 105 ? 1.889 5.237 -4.823 1.00 84.94 105 TYR A C 1
ATOM 852 O O . TYR A 1 105 ? 0.736 5.382 -4.414 1.00 84.94 105 TYR A O 1
ATOM 860 N N . LEU A 1 106 ? 2.468 4.035 -4.899 1.00 85.56 106 LEU A N 1
ATOM 861 C CA . LEU A 1 106 ? 1.756 2.791 -4.588 1.00 85.56 106 LEU A CA 1
ATOM 862 C C . LEU A 1 106 ? 2.114 2.224 -3.207 1.00 85.56 106 LEU A C 1
ATOM 864 O O . LEU A 1 106 ? 1.430 1.326 -2.732 1.00 85.56 106 LEU A O 1
ATOM 868 N N . GLN A 1 107 ? 3.126 2.751 -2.510 1.00 85.81 107 GLN A N 1
ATOM 869 C CA . GLN A 1 107 ? 3.588 2.226 -1.214 1.00 85.81 107 GLN A CA 1
ATOM 870 C C . GLN A 1 107 ? 2.865 2.829 0.010 1.00 85.81 107 GLN A C 1
ATOM 872 O O . GLN A 1 107 ? 3.463 2.993 1.074 1.00 85.81 107 GLN A O 1
ATOM 877 N N . ASN A 1 108 ? 1.578 3.158 -0.115 1.00 86.06 108 ASN A N 1
ATOM 878 C CA . ASN A 1 108 ? 0.848 3.895 0.927 1.00 86.06 108 ASN A CA 1
ATOM 879 C C . ASN A 1 108 ? 0.479 3.036 2.147 1.00 86.06 108 ASN A C 1
ATOM 881 O O . ASN A 1 108 ? 0.276 3.568 3.236 1.00 86.06 108 ASN A O 1
ATOM 885 N N . THR A 1 109 ? 0.397 1.713 1.986 1.00 89.25 109 THR A N 1
ATOM 886 C CA . THR A 1 109 ? 0.064 0.776 3.068 1.00 89.25 109 THR A CA 1
ATOM 887 C C . THR A 1 109 ? 1.075 -0.377 3.117 1.00 89.25 109 THR A C 1
ATOM 889 O O . THR A 1 109 ? 1.755 -0.655 2.121 1.00 89.25 109 THR A O 1
ATOM 892 N N . PRO A 1 110 ? 1.229 -1.068 4.264 1.00 89.94 110 PRO A N 1
ATOM 893 C CA . PRO A 1 110 ? 2.171 -2.184 4.380 1.00 89.94 110 PRO A CA 1
ATOM 894 C C . PRO A 1 110 ? 1.868 -3.338 3.410 1.00 89.94 110 PRO A C 1
ATOM 896 O O . PRO A 1 110 ? 2.805 -3.959 2.905 1.00 89.94 110 PRO A O 1
ATOM 899 N N . GLY A 1 111 ? 0.591 -3.589 3.098 1.00 89.88 111 GLY A N 1
ATOM 900 C CA . GLY A 1 111 ? 0.182 -4.578 2.093 1.00 89.88 111 GLY A CA 1
ATOM 901 C C . GLY A 1 111 ? 0.643 -4.190 0.691 1.00 89.88 111 GLY A C 1
ATOM 902 O O . GLY A 1 111 ? 1.348 -4.954 0.028 1.00 89.88 111 GLY A O 1
ATOM 903 N N . SER A 1 112 ? 0.356 -2.953 0.283 1.00 90.12 112 SER A N 1
ATOM 904 C CA . SER A 1 112 ? 0.772 -2.421 -1.016 1.00 90.12 112 SER A CA 1
ATOM 905 C C . SER A 1 112 ? 2.295 -2.365 -1.169 1.00 90.12 112 SER A C 1
ATOM 907 O O . SER A 1 112 ? 2.832 -2.699 -2.225 1.00 90.12 112 SER A O 1
ATOM 909 N N . LYS A 1 113 ? 3.023 -2.034 -0.092 1.00 93.25 113 LYS A N 1
ATOM 910 C CA . LYS A 1 113 ? 4.492 -2.078 -0.072 1.00 93.25 113 LYS A CA 1
ATOM 911 C C . LYS A 1 113 ? 5.030 -3.462 -0.391 1.00 93.25 113 LYS A C 1
ATOM 913 O O . LYS A 1 113 ? 5.970 -3.586 -1.177 1.00 93.25 113 LYS A O 1
ATOM 918 N N . LYS A 1 114 ? 4.468 -4.492 0.236 1.00 93.50 114 LYS A N 1
ATOM 919 C CA . LYS A 1 114 ? 4.877 -5.873 -0.011 1.00 93.50 114 LYS A CA 1
ATOM 920 C C . LYS A 1 114 ? 4.599 -6.262 -1.467 1.00 93.50 114 LYS A C 1
ATOM 922 O O . LYS A 1 114 ? 5.510 -6.743 -2.135 1.00 93.50 114 LYS A O 1
ATOM 927 N N . ALA A 1 115 ? 3.407 -5.947 -1.976 1.00 93.06 115 ALA A N 1
ATOM 928 C CA . ALA A 1 115 ? 3.006 -6.251 -3.350 1.00 93.06 115 ALA A CA 1
ATOM 929 C C . ALA A 1 115 ? 3.951 -5.642 -4.399 1.00 93.06 115 ALA A C 1
ATOM 931 O O . ALA A 1 115 ? 4.463 -6.360 -5.255 1.00 93.06 115 ALA A O 1
ATOM 932 N N . ILE A 1 116 ? 4.242 -4.338 -4.317 1.00 92.31 116 ILE A N 1
ATOM 933 C CA . ILE A 1 116 ? 5.100 -3.662 -5.307 1.00 92.31 116 ILE A CA 1
ATOM 934 C C . ILE A 1 116 ? 6.529 -4.197 -5.274 1.00 92.31 116 ILE A C 1
ATOM 936 O O . ILE A 1 116 ? 7.119 -4.426 -6.329 1.00 92.31 116 ILE A O 1
ATOM 940 N N . ASN A 1 117 ? 7.085 -4.434 -4.083 1.00 92.19 117 ASN A N 1
ATOM 941 C CA . ASN A 1 117 ? 8.423 -5.011 -3.964 1.00 92.19 117 ASN A CA 1
ATOM 942 C C . ASN A 1 117 ? 8.505 -6.390 -4.625 1.00 92.19 117 ASN A C 1
ATOM 944 O O . ASN A 1 117 ? 9.479 -6.679 -5.319 1.00 92.19 117 ASN A O 1
ATOM 948 N N . GLU A 1 118 ? 7.485 -7.229 -4.444 1.00 92.44 118 GLU A N 1
ATOM 949 C CA . GLU A 1 118 ? 7.428 -8.545 -5.078 1.00 92.44 118 GLU A CA 1
ATOM 950 C C . GLU A 1 118 ? 7.269 -8.449 -6.600 1.00 92.44 118 GLU A C 1
ATOM 952 O O . GLU A 1 118 ? 8.026 -9.105 -7.316 1.00 92.44 118 GLU A O 1
ATOM 957 N N . CYS A 1 119 ? 6.387 -7.576 -7.095 1.00 90.00 119 CYS A N 1
ATOM 958 C CA . CYS A 1 119 ? 6.177 -7.367 -8.531 1.00 90.00 119 CYS A CA 1
ATOM 959 C C . CYS A 1 119 ? 7.450 -6.858 -9.227 1.00 90.00 119 CYS A C 1
ATOM 961 O O . CYS A 1 119 ? 7.911 -7.446 -10.203 1.00 90.00 119 CYS A O 1
ATOM 963 N N . VAL A 1 120 ? 8.080 -5.807 -8.688 1.00 89.56 120 VAL A N 1
ATOM 964 C CA . VAL A 1 120 ? 9.316 -5.231 -9.246 1.00 89.56 120 VAL A CA 1
ATOM 965 C C . VAL A 1 120 ? 10.473 -6.229 -9.174 1.00 89.56 120 VAL A C 1
ATOM 967 O O . VAL A 1 120 ? 11.276 -6.318 -10.105 1.00 89.56 120 VAL A O 1
ATOM 970 N N . ARG A 1 121 ? 10.572 -7.014 -8.094 1.00 89.88 121 ARG A N 1
ATOM 971 C CA . ARG A 1 121 ? 11.570 -8.088 -7.989 1.00 89.88 121 ARG A CA 1
ATOM 972 C C . ARG A 1 121 ? 11.348 -9.169 -9.049 1.00 89.88 121 ARG A C 1
ATOM 974 O O . ARG A 1 121 ? 12.333 -9.621 -9.627 1.00 89.88 121 ARG A O 1
ATOM 981 N N . GLY A 1 122 ? 10.092 -9.530 -9.329 1.00 85.44 122 GLY A N 1
ATOM 982 C CA . GLY A 1 122 ? 9.715 -10.442 -10.414 1.00 85.44 122 GLY A CA 1
ATOM 983 C C . GLY A 1 122 ? 10.290 -9.991 -11.754 1.00 85.44 122 GLY A C 1
ATOM 984 O O . GLY A 1 122 ? 11.043 -10.744 -12.376 1.00 85.44 122 GLY A O 1
ATOM 985 N N . LEU A 1 123 ? 10.076 -8.715 -12.102 1.00 83.38 123 LEU A N 1
ATOM 986 C CA . LEU A 1 123 ? 10.596 -8.108 -13.334 1.00 83.38 123 LEU A CA 1
ATOM 987 C C . LEU A 1 123 ? 12.122 -8.192 -13.444 1.00 83.38 123 LEU A C 1
ATOM 989 O O . LEU A 1 123 ? 12.653 -8.550 -14.490 1.00 83.38 123 LEU A O 1
ATOM 993 N N . ARG A 1 124 ? 12.850 -7.913 -12.355 1.00 77.75 124 ARG A N 1
ATOM 994 C CA . ARG A 1 124 ? 14.326 -7.977 -12.358 1.00 77.75 124 ARG A CA 1
ATOM 995 C C . ARG A 1 124 ? 14.868 -9.399 -12.512 1.00 77.75 124 ARG A C 1
ATOM 997 O O . ARG A 1 124 ? 16.013 -9.560 -12.917 1.00 77.75 124 ARG A O 1
ATOM 1004 N N . SER A 1 125 ? 14.076 -10.407 -12.152 1.00 76.44 125 SER A N 1
ATOM 1005 C CA . SER A 1 125 ? 14.480 -11.817 -12.178 1.00 76.44 125 SER A CA 1
ATOM 1006 C C . SER A 1 125 ? 14.086 -12.563 -13.457 1.00 76.44 125 SER A C 1
ATOM 1008 O O . SER A 1 125 ? 14.366 -13.755 -13.553 1.00 76.44 125 SER A O 1
ATOM 1010 N N . GLY A 1 126 ? 13.436 -11.897 -14.422 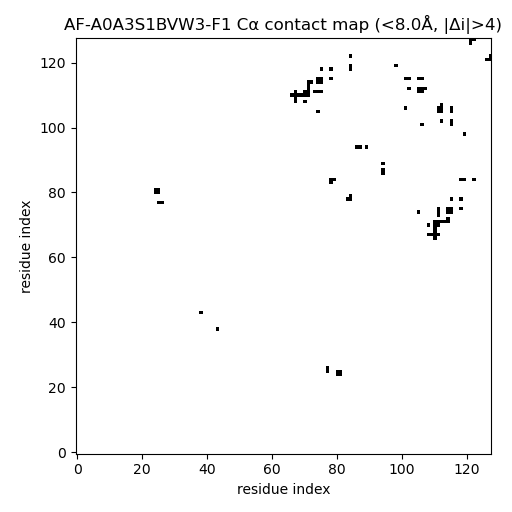1.00 63.44 126 GLY A N 1
ATOM 1011 C CA . GLY A 1 126 ? 13.001 -12.514 -15.685 1.00 63.44 126 GLY A CA 1
ATOM 1012 C C . GLY A 1 126 ? 11.917 -13.587 -15.522 1.00 63.44 126 GLY A C 1
ATOM 1013 O O . GLY A 1 126 ? 11.642 -14.332 -16.456 1.00 63.44 126 GLY A O 1
ATOM 1014 N N . LYS A 1 127 ? 11.314 -13.679 -14.333 1.00 51.78 127 LYS A N 1
ATOM 1015 C CA . LYS A 1 127 ? 10.169 -14.537 -14.019 1.00 51.78 127 LYS A CA 1
ATOM 1016 C C . LYS A 1 127 ? 8.931 -13.646 -13.973 1.00 51.78 127 LYS A C 1
ATOM 1018 O O . LYS A 1 127 ? 8.473 -13.287 -12.888 1.00 51.78 12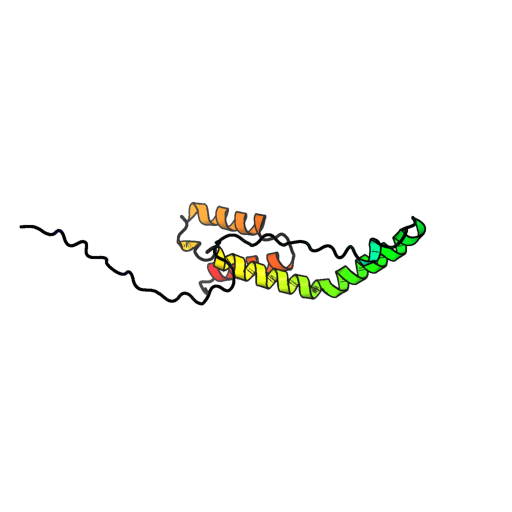7 LYS A O 1
ATOM 1023 N N . ALA A 1 128 ? 8.496 -13.199 -15.144 1.00 45.66 128 ALA A N 1
ATOM 1024 C CA . ALA A 1 128 ? 7.196 -12.569 -15.334 1.00 45.66 128 ALA A CA 1
ATOM 1025 C C . ALA A 1 128 ? 6.238 -13.605 -15.923 1.00 45.66 128 ALA A C 1
ATOM 1027 O O . ALA A 1 128 ? 6.672 -14.319 -16.855 1.00 45.66 128 ALA A O 1
#